Protein AF-A0A7C3JVC1-F1 (afdb_monomer_lite)

pLDDT: mean 90.45, std 12.88, range [43.44, 98.56]

Foldseek 3Di:
DDDDDPPDDDPDDDDAAQKDFFADPQDTPGIGGADDFDSQVNNQVRLVVSVVVVRAHPVHSCPPPAAACQPNNDDPRHDHADDQHDDPNHTPHHGDPDPDD

Structure (mmCIF, N/CA/C/O backbone):
data_AF-A0A7C3JVC1-F1
#
_entry.id   AF-A0A7C3JVC1-F1
#
loop_
_atom_site.group_PDB
_atom_site.id
_atom_site.type_symbol
_atom_site.label_atom_id
_atom_site.label_alt_id
_atom_site.label_comp_id
_atom_site.label_asym_id
_atom_site.label_entity_id
_atom_site.label_seq_id
_atom_site.pdbx_PDB_ins_code
_atom_site.Cartn_x
_atom_site.Cartn_y
_atom_site.Cartn_z
_atom_site.occupancy
_atom_site.B_iso_or_equiv
_atom_site.auth_seq_id
_atom_site.auth_comp_id
_atom_site.auth_asym_id
_atom_site.auth_atom_id
_atom_site.pdbx_PDB_model_num
ATOM 1 N N . GLN A 1 1 ? 13.164 5.601 32.557 1.00 43.44 1 GLN A N 1
ATOM 2 C CA . GLN A 1 1 ? 12.833 6.974 32.122 1.00 43.44 1 GLN A CA 1
ATOM 3 C C . GLN A 1 1 ? 12.512 6.946 30.636 1.00 43.44 1 GLN A C 1
ATOM 5 O O . GLN A 1 1 ? 13.400 6.563 29.885 1.00 43.44 1 GLN A O 1
ATOM 10 N N . PRO A 1 2 ? 11.305 7.319 30.189 1.00 46.41 2 PRO A N 1
ATOM 11 C CA . PRO A 1 2 ? 11.069 7.565 28.774 1.00 46.41 2 PRO A CA 1
ATOM 12 C C . PRO A 1 2 ? 10.715 9.037 28.558 1.00 46.41 2 PRO A C 1
ATOM 14 O O . PRO A 1 2 ? 9.616 9.487 28.871 1.00 46.41 2 PRO A O 1
ATOM 17 N N . GLY A 1 3 ? 11.690 9.784 28.045 1.00 53.44 3 GLY A N 1
ATOM 18 C CA . GLY A 1 3 ? 11.474 11.114 27.499 1.00 53.44 3 GLY A CA 1
ATOM 19 C C . GLY A 1 3 ? 10.990 11.027 26.055 1.00 53.44 3 GLY A C 1
ATOM 20 O O . GLY A 1 3 ? 11.570 10.301 25.255 1.00 53.44 3 GLY A O 1
ATOM 21 N N . GLN A 1 4 ? 9.965 11.804 25.725 1.00 57.19 4 GLN A N 1
ATOM 22 C CA . GLN A 1 4 ? 9.682 12.283 24.373 1.00 57.19 4 GLN A CA 1
ATOM 23 C C . GLN A 1 4 ? 9.145 13.710 24.546 1.00 57.19 4 GLN A C 1
ATOM 25 O O . GLN A 1 4 ? 8.001 13.913 24.943 1.00 57.19 4 GLN A O 1
ATOM 30 N N . GLY A 1 5 ? 10.024 14.701 24.393 1.00 53.53 5 GLY A N 1
ATOM 31 C CA . GLY A 1 5 ? 9.678 16.115 24.529 1.00 53.53 5 GLY A CA 1
ATOM 32 C C . GLY A 1 5 ? 8.934 16.640 23.301 1.00 53.53 5 GLY A C 1
ATOM 33 O O . GLY A 1 5 ? 9.204 16.214 22.177 1.00 53.53 5 GLY A O 1
ATOM 34 N N . LEU A 1 6 ? 8.029 17.596 23.526 1.00 55.72 6 LEU A N 1
ATOM 35 C CA . LEU A 1 6 ? 7.423 18.433 22.486 1.00 55.72 6 LEU A CA 1
ATOM 36 C C . LEU A 1 6 ? 8.509 18.979 21.541 1.00 55.72 6 LEU A C 1
ATOM 38 O O . LEU A 1 6 ? 9.492 19.561 21.997 1.00 55.72 6 LEU A O 1
ATOM 42 N N . GLY A 1 7 ? 8.333 18.786 20.231 1.00 62.91 7 G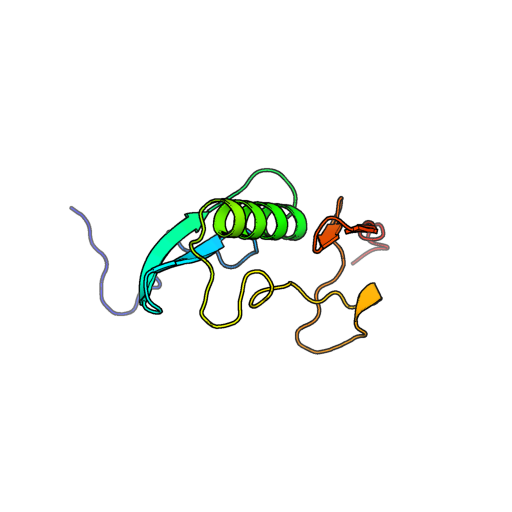LY A N 1
ATOM 43 C CA . GLY A 1 7 ? 9.258 19.285 19.204 1.00 62.91 7 GLY A CA 1
ATOM 44 C C . GLY A 1 7 ? 10.294 18.279 18.686 1.00 62.91 7 GLY A C 1
ATOM 45 O O . GLY A 1 7 ? 11.183 18.673 17.935 1.00 62.91 7 GLY A O 1
ATOM 46 N N . LYS A 1 8 ? 10.198 16.990 19.038 1.00 68.94 8 LYS A N 1
ATOM 47 C CA . LYS A 1 8 ? 10.962 15.918 18.376 1.00 68.94 8 LYS A CA 1
ATOM 48 C C . LYS A 1 8 ? 10.031 15.013 17.579 1.00 68.94 8 LYS A C 1
ATOM 50 O O . LYS A 1 8 ? 8.946 14.691 18.054 1.00 68.94 8 LYS A O 1
ATOM 55 N N . ILE A 1 9 ? 10.460 14.602 16.382 1.00 67.38 9 ILE A N 1
ATOM 56 C CA . ILE A 1 9 ? 9.775 13.535 15.645 1.00 67.38 9 ILE A CA 1
ATOM 57 C C . ILE A 1 9 ? 9.893 12.274 16.511 1.00 67.38 9 ILE A C 1
ATOM 59 O O . ILE A 1 9 ? 11.022 11.873 16.815 1.00 67.38 9 ILE A O 1
ATOM 63 N N . PRO A 1 10 ? 8.777 11.674 16.953 1.00 67.00 10 PRO A N 1
ATOM 64 C CA . PRO A 1 10 ? 8.841 10.422 17.683 1.00 67.00 10 PRO A CA 1
ATOM 65 C C . PRO A 1 10 ? 9.494 9.364 16.787 1.00 67.00 10 PRO A C 1
ATOM 67 O O . PRO A 1 10 ? 9.097 9.173 15.638 1.00 67.00 10 PRO A O 1
ATOM 70 N N . GLY A 1 11 ? 10.529 8.698 17.303 1.00 78.38 11 GLY A N 1
ATOM 71 C CA . GLY A 1 11 ? 11.099 7.525 16.642 1.00 78.38 11 GLY A CA 1
ATOM 72 C C . GLY A 1 11 ? 10.072 6.389 16.545 1.00 78.38 11 GLY A C 1
ATOM 73 O O . GLY A 1 11 ? 9.074 6.386 17.264 1.00 78.38 11 GLY A O 1
ATOM 74 N N . GLY A 1 12 ? 10.330 5.410 15.674 1.00 79.69 12 GLY A N 1
ATOM 75 C CA . GLY A 1 12 ? 9.451 4.244 15.500 1.00 79.69 12 GLY A CA 1
ATOM 76 C C . GLY A 1 12 ? 8.357 4.408 14.440 1.00 79.69 12 GLY A C 1
ATOM 77 O O . GLY A 1 12 ? 7.420 3.617 14.416 1.00 79.69 12 GLY A O 1
ATOM 78 N N . LEU A 1 13 ? 8.475 5.411 13.565 1.00 86.56 13 LEU A N 1
ATOM 79 C CA . LEU A 1 13 ? 7.635 5.562 12.377 1.00 86.56 13 LEU A CA 1
ATOM 80 C C . LEU A 1 13 ? 8.349 5.013 11.141 1.00 86.56 13 LEU A C 1
ATOM 82 O O . LEU A 1 13 ? 9.551 5.213 10.971 1.00 86.56 13 LEU A O 1
ATOM 86 N N . ILE A 1 14 ? 7.581 4.366 10.271 1.00 88.94 14 ILE A N 1
ATOM 87 C CA . ILE A 1 14 ? 8.011 3.843 8.976 1.00 88.94 14 ILE A CA 1
ATOM 88 C C . ILE A 1 14 ? 7.055 4.403 7.922 1.00 88.94 14 ILE A C 1
ATOM 90 O O . ILE A 1 14 ? 5.843 4.381 8.125 1.00 88.94 14 ILE A O 1
ATOM 94 N N . PHE A 1 15 ? 7.601 4.942 6.829 1.00 87.69 15 PHE A N 1
ATOM 95 C CA . PHE A 1 15 ? 6.835 5.702 5.828 1.00 87.69 15 PHE A CA 1
ATOM 96 C C . PHE A 1 15 ? 6.736 5.014 4.460 1.00 87.69 15 PHE A C 1
ATOM 98 O O . PHE A 1 15 ? 6.132 5.564 3.545 1.00 87.69 15 PHE A O 1
ATOM 105 N N . PHE A 1 16 ? 7.338 3.835 4.309 1.00 91.19 16 PHE A N 1
ATOM 106 C CA . PHE A 1 16 ? 7.211 3.015 3.107 1.00 91.19 16 PHE A CA 1
ATOM 107 C C . PHE A 1 16 ? 6.095 1.969 3.262 1.00 91.19 16 PHE A C 1
ATOM 109 O O . PHE A 1 16 ? 5.583 1.758 4.362 1.00 91.19 16 PHE A O 1
ATOM 116 N N . GLY A 1 17 ? 5.690 1.367 2.138 1.00 91.00 17 GLY A N 1
ATOM 117 C CA . GLY A 1 17 ? 4.575 0.416 2.059 1.00 91.00 17 GLY A CA 1
ATOM 118 C C . GLY A 1 17 ? 4.699 -0.780 3.010 1.00 91.00 17 GLY A C 1
ATOM 119 O O . GLY A 1 17 ? 5.799 -1.147 3.415 1.00 91.00 17 GLY A O 1
ATOM 120 N N . GLY A 1 18 ? 3.551 -1.367 3.367 1.00 96.19 18 GLY A N 1
ATOM 121 C CA . GLY A 1 18 ? 3.450 -2.506 4.293 1.00 96.19 18 GLY A CA 1
ATOM 122 C C . GLY A 1 18 ? 2.575 -2.255 5.523 1.00 96.19 18 GLY A C 1
ATOM 123 O O . GLY A 1 18 ? 2.191 -3.200 6.207 1.00 96.19 18 GLY A O 1
ATOM 124 N N . GLY A 1 19 ? 2.216 -1.000 5.804 1.00 97.56 19 GLY A N 1
ATOM 125 C CA . GLY A 1 19 ? 1.295 -0.636 6.882 1.00 97.56 19 GLY A CA 1
ATOM 126 C C . GLY A 1 19 ? -0.098 -0.285 6.363 1.00 97.56 19 GLY A C 1
ATOM 127 O O . GLY A 1 19 ? -0.229 0.619 5.542 1.00 97.56 19 GLY A O 1
ATOM 128 N N . VAL A 1 20 ? -1.143 -0.935 6.887 1.00 97.88 20 VAL A N 1
ATOM 129 C CA . VAL A 1 20 ? -2.543 -0.616 6.559 1.00 97.88 20 VAL A CA 1
ATOM 130 C C . VAL A 1 20 ? -3.403 -0.399 7.813 1.00 97.88 20 VAL A C 1
ATOM 132 O O . VAL A 1 20 ? -3.293 -1.148 8.790 1.00 97.88 20 VAL A O 1
ATOM 135 N N . PRO A 1 21 ? -4.294 0.609 7.816 1.00 97.69 21 PRO A N 1
ATOM 136 C CA . PRO A 1 21 ? -5.275 0.794 8.882 1.00 97.69 21 PRO A CA 1
ATOM 137 C C . PRO A 1 21 ? -6.372 -0.279 8.840 1.00 97.69 21 PRO A C 1
ATOM 139 O O . PRO A 1 21 ? -6.862 -0.645 7.770 1.00 97.69 21 PRO A O 1
ATOM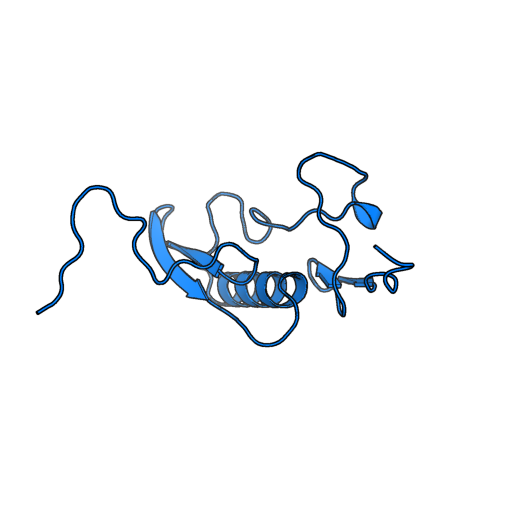 142 N N . LEU A 1 22 ? -6.792 -0.745 10.018 1.00 98.56 22 LEU A N 1
ATOM 143 C CA . LEU A 1 22 ? -7.911 -1.674 10.188 1.00 98.56 22 LEU A CA 1
ATOM 144 C C . LEU A 1 22 ? -9.172 -0.902 10.572 1.00 98.56 22 LEU A C 1
ATOM 146 O O . LEU A 1 22 ? -9.154 -0.138 11.541 1.00 98.56 22 LEU A O 1
ATOM 150 N N . TYR A 1 23 ? -10.274 -1.131 9.860 1.00 98.44 23 TYR A N 1
ATOM 151 C CA . TYR A 1 23 ? -11.545 -0.449 10.098 1.00 98.44 23 TYR A CA 1
ATOM 152 C C . TYR A 1 23 ? -12.641 -1.401 10.555 1.00 98.44 23 TYR A C 1
ATOM 154 O O . TYR A 1 23 ? -12.834 -2.470 9.988 1.00 98.44 23 TYR A O 1
ATOM 162 N N . LYS A 1 24 ? -13.438 -0.966 11.529 1.00 97.62 24 LYS A N 1
ATOM 163 C CA . LYS A 1 24 ? -14.679 -1.629 11.934 1.00 97.62 24 LYS A CA 1
ATOM 164 C C . LYS A 1 24 ? -15.780 -0.587 12.044 1.00 97.62 24 LYS A C 1
ATOM 166 O O . LYS A 1 24 ? -15.610 0.423 12.725 1.00 97.62 24 LYS A O 1
ATOM 171 N N . ASN A 1 25 ? -16.907 -0.818 11.372 1.00 96.00 25 ASN A N 1
ATOM 172 C CA . ASN A 1 25 ? -18.037 0.120 11.334 1.00 96.00 25 ASN A CA 1
ATOM 173 C C . ASN A 1 25 ? -17.610 1.552 10.937 1.00 96.00 25 ASN A C 1
ATOM 175 O O . ASN A 1 25 ? -18.017 2.528 11.565 1.00 96.00 25 ASN A O 1
ATOM 179 N N . GLY A 1 26 ? -16.720 1.669 9.944 1.00 95.38 26 GLY A N 1
ATOM 180 C CA . GLY A 1 26 ? -16.210 2.953 9.447 1.00 95.38 26 GLY A CA 1
ATOM 181 C C . GLY A 1 26 ? -15.206 3.669 10.359 1.00 95.38 26 GLY A C 1
ATOM 182 O O . GLY A 1 26 ? -14.793 4.779 10.038 1.00 95.38 26 GLY A O 1
ATOM 183 N N . LYS A 1 27 ? -14.788 3.062 11.477 1.00 97.56 27 LYS A N 1
ATOM 184 C CA . LYS A 1 27 ? -13.812 3.638 12.416 1.00 97.56 27 LYS A CA 1
ATOM 185 C C . LYS A 1 27 ? -12.514 2.843 12.419 1.00 97.56 27 LYS A C 1
ATOM 187 O O . LYS A 1 27 ? -12.559 1.616 12.383 1.00 97.56 27 LYS A O 1
ATOM 192 N N . ILE A 1 28 ? -11.380 3.535 12.524 1.00 97.75 28 ILE A N 1
ATOM 193 C CA . ILE A 1 28 ? -10.069 2.900 12.707 1.00 97.75 28 ILE A CA 1
ATOM 194 C C . ILE A 1 28 ? -10.028 2.240 14.090 1.00 97.75 28 ILE A C 1
ATOM 196 O O . ILE A 1 28 ? -10.326 2.885 15.095 1.00 97.75 28 ILE A O 1
ATOM 200 N N . VAL A 1 29 ? -9.663 0.960 14.133 1.00 98.12 29 VAL A N 1
ATOM 201 C CA . VAL A 1 29 ? -9.557 0.157 15.367 1.00 98.12 29 VAL A CA 1
ATOM 202 C C . VAL A 1 29 ? -8.146 -0.370 15.631 1.00 98.12 29 VAL A C 1
ATOM 204 O O . VAL A 1 29 ? -7.901 -0.962 16.677 1.00 98.12 29 VAL A O 1
ATOM 207 N N . GLY A 1 30 ? -7.214 -0.153 14.705 1.00 97.94 30 GLY A N 1
ATOM 208 C CA . GLY A 1 30 ? -5.826 -0.585 14.822 1.00 97.94 30 GLY A CA 1
ATOM 209 C C . GLY A 1 30 ? -5.093 -0.493 13.488 1.00 97.94 30 GLY A C 1
ATOM 210 O O . GLY A 1 30 ? -5.582 0.131 12.542 1.00 97.94 30 GLY A O 1
ATOM 211 N N . GLY A 1 31 ? -3.933 -1.140 13.413 1.00 97.19 31 GLY A N 1
ATOM 212 C CA . GLY A 1 31 ? -3.133 -1.244 12.197 1.00 97.19 31 GLY A CA 1
ATOM 213 C C . GLY A 1 31 ? -2.519 -2.630 12.053 1.00 97.19 31 GLY A C 1
ATOM 214 O O . GLY A 1 31 ? -2.244 -3.302 13.048 1.00 97.19 31 GLY A O 1
ATOM 215 N N . LEU A 1 32 ? -2.317 -3.040 10.806 1.00 97.69 32 LEU A N 1
ATOM 216 C CA . LEU A 1 32 ? -1.564 -4.228 10.425 1.00 97.69 32 LEU A CA 1
ATOM 217 C C . LEU A 1 32 ? -0.294 -3.774 9.705 1.00 97.69 32 LEU A C 1
ATOM 219 O O . LEU A 1 32 ? -0.367 -2.943 8.802 1.00 97.69 32 LEU A O 1
ATOM 223 N N . GLY A 1 33 ? 0.850 -4.316 10.115 1.00 97.56 33 GLY A N 1
ATOM 224 C CA . GLY A 1 33 ? 2.137 -4.101 9.463 1.00 97.56 33 GLY A CA 1
ATOM 225 C C . GLY A 1 33 ? 2.699 -5.419 8.946 1.00 97.56 33 GLY A C 1
ATOM 226 O O . GLY A 1 33 ? 2.725 -6.404 9.684 1.00 97.56 33 GLY A O 1
ATOM 227 N N . VAL A 1 34 ? 3.151 -5.424 7.698 1.00 97.81 34 VAL A N 1
ATOM 228 C CA . VAL A 1 34 ? 3.866 -6.529 7.051 1.00 97.81 34 VAL A CA 1
ATOM 229 C C . VAL A 1 34 ? 5.236 -6.024 6.614 1.00 97.81 34 VAL A C 1
ATOM 231 O O . VAL A 1 34 ? 5.370 -4.878 6.191 1.00 97.81 34 VAL A O 1
ATOM 234 N N . SER A 1 35 ? 6.253 -6.873 6.754 1.00 97.19 35 SER A N 1
ATOM 235 C CA . SER A 1 35 ? 7.598 -6.614 6.252 1.00 97.19 35 SER A CA 1
ATOM 236 C C . SER A 1 35 ? 8.295 -7.928 5.910 1.00 97.19 35 SER A C 1
ATOM 238 O O . SER A 1 35 ? 8.180 -8.891 6.675 1.00 97.19 35 SER A O 1
ATOM 240 N N . GLY A 1 36 ? 9.025 -7.969 4.795 1.00 96.00 36 GLY A N 1
ATOM 241 C CA . GLY A 1 36 ? 9.876 -9.112 4.448 1.00 96.00 36 GLY A CA 1
ATOM 242 C C . GLY A 1 36 ? 10.265 -9.243 2.974 1.00 96.00 36 GLY A C 1
ATOM 243 O O . GLY A 1 36 ? 11.178 -10.013 2.681 1.00 96.00 36 GLY A O 1
ATOM 244 N N . ASP A 1 37 ? 9.614 -8.515 2.065 1.00 95.38 37 ASP A N 1
ATOM 245 C CA . ASP A 1 37 ? 9.963 -8.457 0.636 1.00 95.38 37 ASP A CA 1
ATOM 246 C C . ASP A 1 37 ? 10.278 -6.991 0.254 1.00 95.38 37 ASP A C 1
ATOM 248 O O . ASP A 1 37 ? 11.025 -6.305 0.955 1.00 95.38 37 ASP A O 1
ATOM 252 N N . THR A 1 38 ? 9.740 -6.489 -0.854 1.00 96.38 38 THR A N 1
ATOM 253 C CA . THR A 1 38 ? 9.776 -5.076 -1.228 1.00 96.38 38 THR A CA 1
ATOM 254 C C . THR A 1 38 ? 8.579 -4.320 -0.664 1.00 96.38 38 THR A C 1
ATOM 256 O O . THR A 1 38 ? 7.505 -4.888 -0.490 1.00 96.38 38 THR A O 1
ATOM 259 N N . SER A 1 39 ? 8.701 -3.002 -0.486 1.00 95.88 39 SER A N 1
ATOM 260 C CA . SER A 1 39 ? 7.594 -2.148 -0.021 1.00 95.88 39 SER A CA 1
ATOM 261 C C . SER A 1 39 ? 6.315 -2.294 -0.860 1.00 95.88 39 SER A C 1
ATOM 263 O O . SER A 1 39 ? 5.211 -2.156 -0.336 1.00 95.88 39 SER A O 1
ATOM 265 N N . CYS A 1 40 ? 6.452 -2.579 -2.162 1.00 96.81 40 CYS A N 1
ATOM 266 C CA . CYS A 1 40 ? 5.329 -2.868 -3.051 1.00 96.81 40 CYS A CA 1
ATOM 267 C C . CYS A 1 40 ? 4.614 -4.170 -2.660 1.00 96.81 40 CYS A C 1
ATOM 269 O O . CYS A 1 40 ? 3.393 -4.192 -2.514 1.00 96.81 40 CYS A O 1
ATOM 271 N N . ALA A 1 41 ? 5.380 -5.251 -2.488 1.00 96.94 41 ALA A N 1
ATOM 272 C CA . ALA A 1 41 ? 4.855 -6.559 -2.119 1.00 96.94 41 ALA A CA 1
ATOM 273 C C . ALA A 1 41 ? 4.315 -6.569 -0.680 1.00 96.94 41 ALA A C 1
ATOM 275 O O . ALA A 1 41 ? 3.224 -7.082 -0.445 1.00 96.94 41 ALA A O 1
ATOM 276 N N . ASP A 1 42 ? 5.019 -5.938 0.261 1.00 97.81 42 ASP A N 1
ATOM 277 C CA . ASP A 1 42 ? 4.595 -5.814 1.657 1.00 97.81 42 ASP A CA 1
ATOM 278 C C . ASP A 1 42 ? 3.234 -5.111 1.757 1.00 97.81 42 ASP A C 1
ATOM 280 O O . ASP A 1 42 ? 2.345 -5.572 2.476 1.00 97.81 42 ASP A O 1
ATOM 284 N N . HIS A 1 43 ? 3.027 -4.029 0.997 1.00 97.81 43 HIS A N 1
ATOM 285 C CA . HIS A 1 43 ? 1.741 -3.327 0.958 1.00 97.81 43 HIS A CA 1
ATOM 286 C C . HIS A 1 43 ? 0.617 -4.188 0.374 1.00 97.81 43 HIS A C 1
ATOM 288 O O . HIS A 1 43 ? -0.476 -4.253 0.940 1.00 97.81 43 HIS A O 1
ATOM 294 N N . GLU A 1 44 ? 0.892 -4.892 -0.725 1.00 97.75 44 GLU A N 1
ATOM 295 C CA . GLU A 1 44 ? -0.062 -5.807 -1.360 1.00 97.75 44 GLU A CA 1
ATOM 296 C C . GLU A 1 44 ? -0.476 -6.950 -0.417 1.00 97.75 44 GLU A C 1
ATOM 298 O O . GLU A 1 44 ? -1.659 -7.289 -0.312 1.00 97.75 44 GLU A O 1
ATOM 303 N N . VAL A 1 45 ? 0.478 -7.525 0.317 1.00 97.88 45 VAL A N 1
ATOM 304 C CA . VAL A 1 45 ? 0.209 -8.571 1.311 1.00 97.88 45 VAL A CA 1
ATOM 305 C C . VAL A 1 45 ? -0.587 -8.004 2.485 1.00 97.88 45 VAL A C 1
ATOM 307 O O . VAL A 1 45 ? -1.582 -8.609 2.892 1.00 97.88 45 VAL A O 1
ATOM 310 N N . ALA A 1 46 ? -0.205 -6.834 3.007 1.00 98.25 46 ALA A N 1
ATOM 311 C CA . ALA A 1 46 ? -0.892 -6.190 4.123 1.00 98.25 46 ALA A CA 1
ATOM 312 C C . ALA A 1 46 ? -2.366 -5.903 3.802 1.00 98.25 46 ALA A C 1
ATOM 314 O O . ALA A 1 46 ? -3.251 -6.265 4.584 1.00 98.25 46 ALA A O 1
ATOM 315 N N . LYS A 1 47 ? -2.660 -5.313 2.636 1.00 97.62 47 LYS A N 1
ATOM 316 C CA . LYS A 1 47 ? -4.049 -5.026 2.245 1.00 97.62 47 LYS A CA 1
ATOM 317 C C . LYS A 1 47 ? -4.850 -6.305 1.966 1.00 97.62 47 LYS A C 1
ATOM 319 O O . LYS A 1 47 ? -6.016 -6.368 2.346 1.00 97.62 47 LYS A O 1
ATOM 324 N N . THR A 1 48 ? -4.233 -7.339 1.383 1.00 97.75 48 THR A N 1
ATOM 325 C CA . THR A 1 48 ? -4.894 -8.633 1.124 1.00 97.75 48 THR A CA 1
ATOM 326 C C . THR A 1 48 ? -5.255 -9.331 2.435 1.00 97.75 48 THR A C 1
ATOM 328 O O . THR A 1 48 ? -6.361 -9.843 2.594 1.00 97.75 48 THR A O 1
ATOM 331 N N . ALA A 1 49 ? -4.352 -9.304 3.418 1.00 98.06 49 ALA A N 1
ATOM 332 C CA . ALA A 1 49 ? -4.620 -9.827 4.753 1.00 98.06 49 ALA A CA 1
ATOM 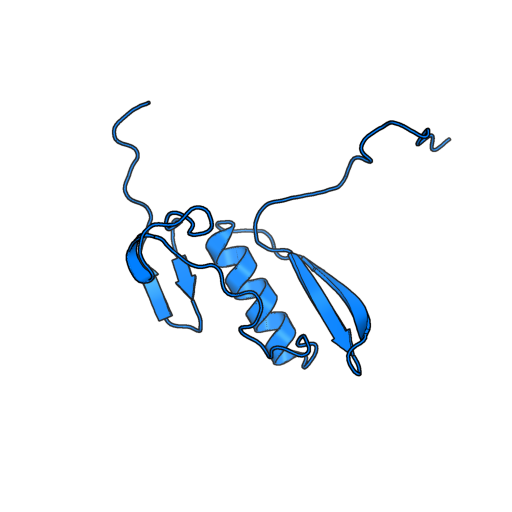333 C C . ALA A 1 49 ? -5.720 -9.027 5.475 1.00 98.06 49 ALA A C 1
ATOM 335 O O . ALA A 1 49 ? -6.601 -9.623 6.095 1.00 98.06 49 ALA A O 1
ATOM 336 N N . ARG A 1 50 ? -5.716 -7.690 5.370 1.00 98.38 50 ARG A N 1
ATOM 337 C CA . ARG A 1 50 ? -6.801 -6.840 5.896 1.00 98.38 50 ARG A CA 1
ATOM 338 C C . ARG A 1 50 ? -8.154 -7.214 5.291 1.00 98.38 50 ARG A C 1
ATOM 340 O O . ARG A 1 50 ? -9.130 -7.313 6.038 1.00 98.38 50 ARG A O 1
ATOM 347 N N . ASP A 1 51 ? -8.206 -7.398 3.974 1.00 98.25 51 ASP A N 1
ATOM 348 C CA . ASP A 1 51 ? -9.424 -7.764 3.248 1.00 98.25 51 ASP A CA 1
ATOM 349 C C . ASP A 1 51 ? -9.959 -9.127 3.697 1.00 98.25 51 ASP A C 1
ATOM 351 O O . ASP A 1 51 ? -11.118 -9.233 4.097 1.00 98.25 51 ASP A O 1
ATOM 355 N N . ALA A 1 52 ? -9.087 -10.137 3.774 1.00 98.06 52 ALA A N 1
ATOM 356 C CA . ALA A 1 52 ? -9.444 -11.474 4.253 1.00 98.06 52 ALA A CA 1
ATOM 357 C C . ALA A 1 52 ? -10.018 -11.476 5.684 1.00 98.06 52 ALA A C 1
ATOM 359 O O . ALA A 1 52 ? -10.818 -12.342 6.036 1.00 98.06 52 ALA A O 1
ATOM 360 N N . LEU A 1 53 ? -9.628 -10.502 6.511 1.00 97.69 53 LEU A N 1
ATOM 361 C CA . LEU A 1 53 ? -10.131 -10.325 7.874 1.00 97.69 53 LEU A CA 1
ATOM 362 C C . LEU A 1 53 ? -11.374 -9.415 7.965 1.00 97.69 53 LEU A C 1
ATOM 364 O O . LEU A 1 53 ? -11.917 -9.240 9.057 1.00 97.69 53 LEU A O 1
ATOM 368 N N . GLY A 1 54 ? -11.833 -8.831 6.855 1.00 97.75 54 GLY A N 1
ATOM 369 C CA . GLY A 1 54 ? -13.022 -7.977 6.802 1.00 97.75 54 GLY A CA 1
ATOM 370 C C . GLY A 1 54 ? -12.848 -6.586 7.424 1.00 97.75 54 GLY A C 1
ATOM 371 O O . GLY A 1 54 ? -13.840 -5.963 7.798 1.00 97.75 54 GLY A O 1
ATOM 372 N N . TYR A 1 55 ? -11.613 -6.082 7.541 1.00 98.38 55 TYR A N 1
ATOM 373 C CA . TYR A 1 55 ? -11.304 -4.787 8.178 1.00 98.38 55 TYR A CA 1
ATOM 374 C C . TYR A 1 55 ? -11.057 -3.648 7.175 1.00 98.38 55 TYR A C 1
ATOM 376 O O . TYR A 1 55 ? -10.232 -2.759 7.411 1.00 98.38 55 TYR A O 1
ATOM 384 N N . ASN A 1 56 ? -11.747 -3.677 6.037 1.00 98.38 56 ASN A N 1
ATOM 385 C CA . ASN A 1 56 ? -11.533 -2.730 4.945 1.00 98.38 56 ASN A CA 1
ATOM 386 C C . ASN A 1 56 ? -12.009 -1.304 5.264 1.00 98.38 56 ASN A C 1
ATOM 388 O O . ASN A 1 56 ? -13.015 -1.126 5.958 1.00 98.38 56 ASN A O 1
ATOM 392 N N . PRO A 1 57 ? -11.338 -0.277 4.709 1.00 97.44 57 PRO A N 1
ATOM 393 C CA . PRO A 1 57 ? -11.801 1.104 4.795 1.00 97.44 57 PRO A CA 1
ATOM 394 C C . PRO A 1 57 ? -13.156 1.302 4.092 1.00 97.44 57 PRO A C 1
ATOM 396 O O . PRO A 1 57 ? -13.559 0.474 3.272 1.00 97.44 57 PRO A O 1
ATOM 399 N N . PRO A 1 58 ? -13.841 2.441 4.324 1.00 95.81 58 PRO A N 1
ATOM 400 C CA . PRO A 1 58 ? -15.074 2.790 3.611 1.00 95.81 58 PRO A CA 1
ATOM 401 C C . PRO A 1 58 ? -14.963 2.768 2.075 1.00 95.81 58 PRO A C 1
ATOM 403 O O . PRO A 1 58 ? -15.965 2.557 1.403 1.00 95.81 58 PRO A O 1
ATOM 406 N N . GLY A 1 59 ? -13.759 2.956 1.519 1.00 95.81 59 GLY A N 1
ATOM 407 C CA . GLY A 1 59 ? -13.484 2.852 0.079 1.00 95.81 59 GLY A CA 1
ATOM 408 C C . GLY A 1 59 ? -13.317 1.419 -0.451 1.00 95.81 59 GLY A C 1
ATOM 409 O O . GLY A 1 59 ? -13.017 1.243 -1.628 1.00 95.81 59 GLY A O 1
ATOM 410 N N . GLY A 1 60 ? -13.489 0.399 0.394 1.00 97.00 60 GLY A N 1
ATOM 411 C CA . GLY A 1 60 ? -13.313 -1.005 0.031 1.00 97.00 60 GLY A CA 1
ATOM 412 C C . GLY A 1 60 ? -11.855 -1.486 0.089 1.00 97.00 60 GLY A C 1
ATOM 413 O O . GLY A 1 60 ? -10.963 -0.745 0.501 1.00 97.00 60 GLY A O 1
ATOM 414 N N . PRO A 1 61 ? -11.593 -2.744 -0.304 1.00 96.81 61 PRO A N 1
ATOM 415 C CA . PRO A 1 61 ? -10.276 -3.370 -0.160 1.00 96.81 61 PRO A CA 1
ATOM 416 C C . PRO A 1 61 ? -9.170 -2.745 -1.01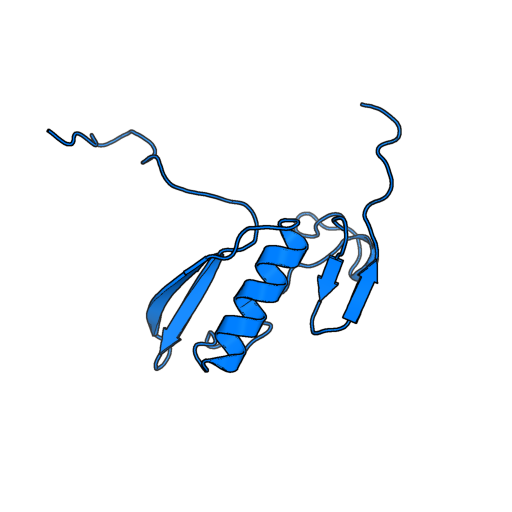4 1.00 96.81 61 PRO A C 1
ATOM 418 O O . PRO A 1 61 ? -8.002 -2.939 -0.695 1.00 96.81 61 PRO A O 1
ATOM 421 N N . LEU A 1 62 ? -9.536 -1.998 -2.059 1.00 96.88 62 LEU A N 1
ATOM 422 C CA . LEU A 1 62 ? -8.616 -1.400 -3.035 1.00 96.88 62 LEU A CA 1
ATOM 423 C C . LEU A 1 62 ? -8.367 0.097 -2.798 1.00 96.88 62 LEU A C 1
ATOM 425 O O . LEU A 1 62 ? -7.732 0.763 -3.612 1.00 96.88 62 LEU A O 1
ATOM 429 N N . ALA A 1 63 ? -8.919 0.659 -1.718 1.00 95.94 63 ALA A N 1
ATOM 430 C CA . ALA A 1 63 ? -8.904 2.102 -1.470 1.00 95.94 63 ALA A CA 1
ATOM 431 C C . ALA A 1 63 ? -7.491 2.695 -1.336 1.00 95.94 63 ALA A C 1
ATOM 433 O O . ALA A 1 63 ? -7.310 3.899 -1.496 1.00 95.94 63 ALA A O 1
ATOM 434 N N . ASP A 1 64 ? -6.516 1.857 -1.001 1.00 94.31 64 ASP A N 1
ATOM 435 C CA . ASP A 1 64 ? -5.115 2.197 -0.798 1.00 94.31 64 ASP A CA 1
ATOM 436 C C . ASP A 1 64 ? -4.191 1.488 -1.795 1.00 94.31 64 ASP A C 1
ATOM 438 O O . ASP A 1 64 ? -3.025 1.258 -1.491 1.00 94.31 64 ASP A O 1
ATOM 442 N N . ASP A 1 65 ? -4.678 1.142 -2.989 1.00 96.62 65 ASP A N 1
ATOM 443 C CA . ASP A 1 65 ? -3.830 0.600 -4.051 1.00 96.62 65 ASP A CA 1
ATOM 444 C C . ASP A 1 65 ? -2.669 1.544 -4.387 1.00 96.62 65 ASP A C 1
ATOM 446 O O . ASP A 1 65 ? -2.856 2.730 -4.673 1.00 96.62 65 ASP A O 1
ATOM 450 N N . ILE A 1 66 ? -1.453 0.990 -4.414 1.00 96.06 66 ILE A N 1
ATOM 451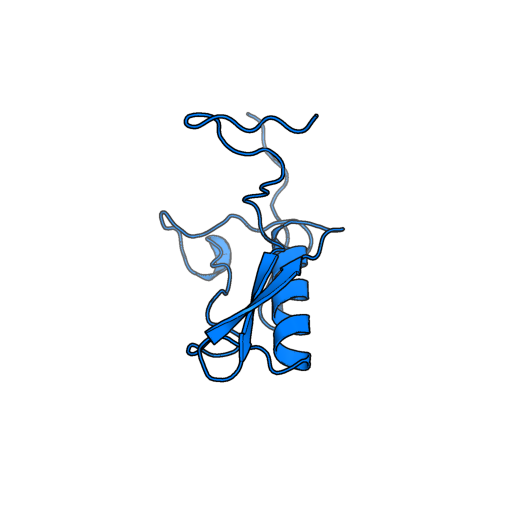 C CA . ILE A 1 66 ? -0.302 1.695 -4.970 1.00 96.06 66 ILE A CA 1
ATOM 452 C C . ILE A 1 66 ? -0.513 1.808 -6.481 1.00 96.06 66 ILE A C 1
ATOM 454 O O . ILE A 1 66 ? -0.809 0.827 -7.170 1.00 96.06 66 ILE A O 1
ATOM 458 N N . THR A 1 67 ? -0.353 3.026 -6.986 1.00 96.19 67 THR A N 1
ATOM 459 C CA . THR A 1 67 ? -0.323 3.298 -8.422 1.00 96.19 67 THR A CA 1
ATOM 460 C C . THR A 1 67 ? 1.114 3.246 -8.913 1.00 96.19 67 THR A C 1
ATOM 462 O O . THR A 1 67 ? 2.027 3.727 -8.237 1.00 96.19 67 THR A O 1
ATOM 465 N N . TYR A 1 68 ? 1.323 2.664 -10.089 1.00 95.56 68 TYR A N 1
ATOM 466 C CA . TYR A 1 68 ? 2.642 2.428 -10.663 1.00 95.56 68 TYR A CA 1
ATOM 467 C C . TYR A 1 68 ? 2.788 3.147 -11.993 1.00 95.56 68 TYR A C 1
ATOM 469 O O . TYR A 1 68 ? 1.927 3.037 -12.860 1.00 95.56 68 TYR A O 1
ATOM 477 N N . SER A 1 69 ? 3.901 3.846 -12.193 1.00 94.25 69 SER A N 1
ATOM 478 C CA . SER A 1 69 ? 4.106 4.696 -13.373 1.00 94.25 69 SER A CA 1
ATOM 479 C C . SER A 1 69 ? 4.070 3.913 -14.688 1.00 94.25 69 SER A C 1
ATOM 481 O O . SER A 1 69 ? 3.579 4.422 -15.695 1.00 94.25 69 SER A O 1
ATOM 483 N N . SER A 1 70 ? 4.527 2.659 -14.676 1.00 91.50 70 SER A N 1
ATOM 484 C CA . SER A 1 70 ? 4.500 1.759 -15.833 1.00 91.50 70 SER A CA 1
ATOM 485 C C . SER A 1 70 ? 3.110 1.199 -16.161 1.00 91.50 70 SER A C 1
ATOM 487 O O . SER A 1 70 ? 2.888 0.800 -17.302 1.00 91.50 70 SER A O 1
ATOM 489 N N . ALA A 1 71 ? 2.187 1.162 -15.194 1.00 93.50 71 ALA A N 1
ATOM 490 C CA . ALA A 1 71 ? 0.848 0.590 -15.355 1.00 93.50 71 ALA A CA 1
ATOM 491 C C . ALA A 1 71 ? -0.251 1.659 -15.470 1.00 93.50 71 ALA A C 1
ATOM 493 O O . ALA A 1 71 ? -1.190 1.495 -16.243 1.00 93.50 71 ALA A O 1
ATOM 494 N N . ASP A 1 72 ? -0.123 2.751 -14.718 1.00 95.62 72 ASP A N 1
ATOM 495 C CA . ASP A 1 72 ? -1.154 3.779 -14.542 1.00 95.62 72 ASP A CA 1
ATOM 496 C C . ASP A 1 72 ? -0.754 5.138 -15.160 1.00 95.62 72 ASP A C 1
ATOM 498 O O . ASP A 1 72 ? -1.550 6.076 -15.176 1.00 95.62 72 ASP A O 1
ATOM 502 N N . GLY A 1 73 ? 0.463 5.244 -15.707 1.00 95.25 73 GLY A N 1
ATOM 503 C CA . GLY A 1 73 ? 1.028 6.476 -16.262 1.00 95.25 73 GLY A CA 1
ATOM 504 C C . GLY A 1 73 ? 1.788 7.305 -15.225 1.00 95.25 73 GLY A C 1
ATOM 505 O O . GLY A 1 73 ? 1.577 7.184 -14.023 1.00 95.25 73 GLY A O 1
ATOM 506 N N . ALA A 1 74 ? 2.712 8.151 -15.682 1.00 94.44 74 ALA A N 1
ATOM 507 C CA . ALA A 1 74 ? 3.539 8.959 -14.791 1.00 94.44 74 ALA A CA 1
ATOM 508 C C . ALA A 1 74 ? 2.736 10.085 -14.114 1.00 94.44 74 ALA A C 1
ATOM 510 O O . ALA A 1 74 ? 2.052 10.868 -14.774 1.00 94.44 74 ALA A O 1
ATOM 511 N N . SER A 1 75 ? 2.878 10.208 -12.794 1.00 94.88 75 SER A N 1
ATOM 512 C CA . SER A 1 75 ? 2.348 11.313 -11.994 1.00 94.88 75 SER A CA 1
ATOM 513 C C . SER A 1 75 ? 3.229 11.585 -10.770 1.00 94.88 75 SER A C 1
ATOM 515 O O . SER A 1 75 ? 4.146 10.824 -10.468 1.00 94.88 75 SER A O 1
ATOM 517 N N . ALA A 1 76 ? 2.909 12.641 -10.018 1.00 94.75 76 ALA A N 1
ATOM 518 C CA . ALA A 1 76 ? 3.565 12.937 -8.742 1.00 94.75 76 ALA A CA 1
ATOM 519 C C . ALA A 1 76 ? 3.304 11.885 -7.640 1.00 94.75 76 ALA A C 1
ATOM 521 O O . ALA A 1 76 ? 3.952 11.933 -6.599 1.00 94.75 76 ALA A O 1
ATOM 522 N N . PHE A 1 77 ? 2.357 10.963 -7.848 1.00 92.25 77 PHE A N 1
ATOM 523 C CA . PHE A 1 77 ? 1.930 9.975 -6.848 1.00 92.25 77 PHE A CA 1
ATOM 524 C C . PHE A 1 77 ? 2.200 8.523 -7.265 1.00 92.25 77 PHE A C 1
ATOM 526 O O . PHE A 1 77 ? 2.145 7.619 -6.428 1.00 92.25 77 PHE A O 1
ATOM 533 N N . THR A 1 78 ? 2.497 8.285 -8.544 1.00 95.44 78 THR A N 1
ATOM 534 C CA . THR A 1 78 ? 2.794 6.944 -9.052 1.00 95.44 78 THR A CA 1
ATOM 535 C C . THR A 1 78 ? 4.205 6.526 -8.676 1.00 95.44 78 THR A C 1
ATOM 537 O O . THR A 1 78 ? 5.154 7.281 -8.886 1.00 95.44 78 THR A O 1
ATOM 540 N N . HIS A 1 79 ? 4.347 5.303 -8.186 1.00 93.56 79 HIS A N 1
ATOM 541 C CA . HIS A 1 79 ? 5.621 4.720 -7.796 1.00 93.56 79 HIS A CA 1
ATOM 542 C C . HIS A 1 79 ? 6.289 4.007 -8.982 1.00 93.56 79 HIS A C 1
ATOM 544 O O . HIS A 1 79 ? 5.596 3.547 -9.897 1.00 93.56 79 HIS A O 1
ATOM 550 N N . PRO A 1 80 ? 7.625 3.874 -8.997 1.00 93.75 80 PRO A N 1
ATOM 551 C CA . PRO A 1 80 ? 8.257 2.850 -9.818 1.00 93.75 80 PRO A CA 1
ATOM 552 C C . PRO A 1 80 ? 7.776 1.459 -9.375 1.00 93.75 80 PRO A C 1
ATOM 554 O O . PRO A 1 80 ? 7.295 1.277 -8.253 1.00 93.75 80 PRO A O 1
ATOM 557 N N . LEU A 1 81 ? 7.900 0.468 -10.260 1.00 94.88 81 LEU A N 1
ATOM 558 C CA . LEU A 1 81 ? 7.778 -0.924 -9.829 1.00 94.88 81 LEU A CA 1
ATOM 559 C C . LEU A 1 81 ? 8.885 -1.229 -8.813 1.00 94.88 81 LEU A C 1
ATOM 561 O O . LEU A 1 81 ? 9.959 -0.654 -8.900 1.00 94.88 81 LEU A O 1
ATOM 565 N N . CYS A 1 82 ? 8.634 -2.165 -7.908 1.00 94.81 82 CYS A N 1
ATOM 566 C CA . CYS A 1 82 ? 9.656 -2.872 -7.146 1.00 94.81 82 CYS A CA 1
ATOM 567 C C . CYS A 1 82 ? 9.946 -4.247 -7.779 1.00 94.81 82 CYS A C 1
ATOM 569 O O . CYS A 1 82 ? 9.222 -4.715 -8.666 1.00 94.81 82 CYS A O 1
ATOM 571 N N . ILE A 1 83 ? 10.952 -4.959 -7.270 1.00 94.25 83 ILE A N 1
ATOM 572 C CA . ILE A 1 83 ? 11.058 -6.412 -7.478 1.00 94.25 83 ILE A CA 1
ATOM 573 C C . ILE A 1 83 ? 9.794 -7.096 -6.919 1.00 94.25 83 ILE A C 1
ATOM 575 O O . ILE A 1 83 ? 9.317 -6.750 -5.839 1.00 94.25 83 ILE A O 1
ATOM 579 N N . ASN A 1 84 ? 9.249 -8.055 -7.668 1.00 91.88 84 ASN A N 1
ATOM 580 C CA . ASN A 1 84 ? 8.039 -8.822 -7.364 1.00 91.88 84 ASN A CA 1
ATOM 581 C C . ASN A 1 84 ? 6.763 -7.978 -7.199 1.00 91.88 84 ASN A C 1
ATOM 583 O O . ASN A 1 84 ? 5.900 -8.304 -6.382 1.00 91.88 84 ASN A O 1
ATOM 587 N N . THR A 1 85 ? 6.591 -6.916 -7.992 1.00 96.25 85 THR A N 1
ATOM 588 C CA . THR A 1 85 ? 5.399 -6.065 -7.871 1.00 96.25 85 THR A CA 1
ATOM 589 C C . THR A 1 85 ? 4.131 -6.807 -8.283 1.00 96.25 85 THR A C 1
ATOM 591 O O . THR A 1 85 ? 4.000 -7.309 -9.407 1.00 96.25 85 THR A O 1
ATOM 594 N N . ARG A 1 86 ? 3.155 -6.814 -7.373 1.00 95.69 86 ARG A N 1
ATOM 595 C CA . ARG A 1 86 ? 1.806 -7.332 -7.591 1.00 95.69 86 ARG A CA 1
ATOM 596 C C . ARG A 1 86 ? 0.771 -6.295 -7.177 1.00 95.69 86 ARG A C 1
ATOM 598 O O . ARG A 1 86 ? 1.003 -5.535 -6.245 1.00 95.69 86 ARG A O 1
ATOM 605 N N . ARG A 1 87 ? -0.367 -6.294 -7.869 1.00 96.69 87 ARG A N 1
ATOM 606 C CA . ARG A 1 87 ? -1.556 -5.520 -7.508 1.00 96.69 87 ARG A CA 1
ATOM 607 C C . ARG A 1 87 ? -2.800 -6.356 -7.764 1.00 96.69 87 ARG A C 1
ATOM 609 O O . ARG A 1 87 ? -3.045 -6.763 -8.898 1.00 96.69 87 ARG A O 1
ATOM 616 N N . ASN A 1 88 ? -3.598 -6.586 -6.731 1.00 96.12 88 ASN A N 1
ATOM 617 C CA . ASN A 1 88 ? -4.879 -7.297 -6.784 1.00 96.12 88 ASN A CA 1
ATOM 618 C C . ASN A 1 88 ? -4.731 -8.708 -7.365 1.00 96.12 88 ASN A C 1
ATOM 620 O O . ASN A 1 88 ? -5.486 -9.129 -8.239 1.00 96.12 88 ASN A O 1
ATOM 624 N N . GLY A 1 89 ? -3.686 -9.417 -6.931 1.00 92.94 89 GLY A N 1
ATOM 625 C CA . GLY A 1 89 ? -3.335 -10.755 -7.421 1.00 92.94 89 GLY A CA 1
ATOM 626 C C . GLY A 1 89 ? -2.640 -10.795 -8.791 1.00 92.94 89 GLY A C 1
ATOM 627 O O . GLY A 1 89 ? -2.013 -11.808 -9.115 1.00 92.94 89 GLY A O 1
ATOM 628 N N . ALA A 1 90 ? -2.662 -9.709 -9.570 1.00 95.44 90 ALA A N 1
ATOM 629 C CA . ALA A 1 90 ? -1.972 -9.621 -10.854 1.00 95.44 90 ALA A CA 1
ATOM 630 C C . ALA A 1 90 ? -0.496 -9.235 -10.678 1.00 95.44 90 ALA A C 1
ATOM 632 O O . ALA A 1 90 ? -0.165 -8.333 -9.909 1.00 95.44 90 ALA A O 1
ATOM 633 N N . ALA A 1 91 ? 0.399 -9.905 -11.407 1.00 95.44 91 ALA A N 1
ATOM 634 C CA . ALA A 1 91 ? 1.806 -9.517 -11.477 1.00 95.44 91 ALA A CA 1
ATOM 635 C C . ALA A 1 91 ? 1.973 -8.339 -12.445 1.00 95.44 91 ALA A C 1
ATOM 637 O O . ALA A 1 91 ? 1.569 -8.437 -13.602 1.00 95.44 91 ALA A O 1
ATOM 638 N N . LEU A 1 92 ? 2.573 -7.245 -11.970 1.00 95.06 92 LEU A N 1
ATOM 639 C CA . LEU A 1 92 ? 2.854 -6.054 -12.783 1.00 95.06 92 LEU A CA 1
ATOM 640 C C . LEU A 1 92 ? 4.286 -6.039 -13.329 1.00 95.06 92 LEU A C 1
ATOM 642 O O . LEU A 1 92 ? 4.568 -5.340 -14.297 1.00 95.06 92 LEU A O 1
ATOM 646 N N . GLY A 1 93 ? 5.176 -6.836 -12.737 1.00 92.75 93 GLY A N 1
ATOM 647 C CA . GLY A 1 93 ? 6.555 -6.998 -13.179 1.00 92.75 93 GLY A CA 1
ATOM 648 C C . GLY A 1 93 ? 7.562 -6.570 -12.121 1.00 92.75 93 GLY A C 1
ATOM 649 O O . GLY A 1 93 ? 7.252 -6.512 -10.930 1.00 92.75 93 GLY A O 1
ATOM 650 N N . ASN A 1 94 ? 8.779 -6.296 -12.581 1.00 93.88 94 ASN A N 1
ATOM 651 C CA . ASN A 1 94 ? 9.914 -5.944 -11.741 1.00 93.88 94 ASN A CA 1
ATOM 652 C C . ASN A 1 94 ? 10.454 -4.569 -12.120 1.00 93.88 94 ASN A C 1
ATOM 654 O O . ASN A 1 94 ? 10.396 -4.176 -13.288 1.00 93.88 94 ASN A O 1
ATOM 658 N N . GLU A 1 95 ? 11.025 -3.879 -11.137 1.00 90.06 95 GLU A N 1
ATOM 659 C CA . GLU A 1 95 ? 11.861 -2.711 -11.396 1.00 90.06 95 GLU A CA 1
ATOM 660 C C . GLU A 1 95 ? 13.009 -3.073 -12.345 1.00 90.06 95 GLU A C 1
ATOM 662 O O . GLU A 1 95 ? 13.599 -4.155 -12.246 1.00 90.06 95 GLU A O 1
ATOM 667 N N . LEU A 1 96 ? 13.324 -2.170 -13.276 1.00 86.19 96 LEU A N 1
ATOM 668 C CA . LEU A 1 96 ? 14.504 -2.322 -14.117 1.00 86.19 96 LEU A CA 1
ATOM 669 C C . LEU A 1 96 ? 15.767 -2.095 -13.274 1.00 86.19 96 LEU A C 1
ATOM 671 O O . LEU A 1 96 ? 15.758 -1.238 -12.389 1.00 86.19 96 LEU A O 1
ATOM 675 N N . PRO A 1 97 ? 16.873 -2.805 -13.556 1.00 84.56 97 PRO A N 1
ATOM 676 C CA . PRO A 1 97 ? 18.145 -2.517 -12.912 1.00 84.56 97 PRO A CA 1
ATOM 677 C C . PRO A 1 97 ? 18.528 -1.044 -13.081 1.00 84.56 97 PRO A C 1
ATOM 679 O O . PRO A 1 97 ? 18.399 -0.487 -14.174 1.00 84.56 97 PRO A O 1
ATOM 682 N N . ALA A 1 98 ? 19.033 -0.427 -12.012 1.00 78.94 98 ALA A N 1
ATOM 683 C CA . ALA A 1 98 ? 19.546 0.933 -12.080 1.00 78.94 98 ALA A CA 1
ATOM 684 C C . ALA A 1 98 ? 20.686 1.018 -13.111 1.00 78.94 98 ALA A C 1
ATOM 686 O O . ALA A 1 98 ? 21.618 0.212 -13.089 1.00 78.94 98 ALA A O 1
ATOM 687 N N . ALA A 1 99 ? 20.621 2.007 -14.004 1.00 79.81 99 ALA A N 1
ATOM 688 C CA . ALA A 1 99 ? 21.618 2.220 -15.057 1.00 79.81 99 ALA A CA 1
ATOM 689 C C . ALA A 1 99 ? 22.765 3.168 -14.638 1.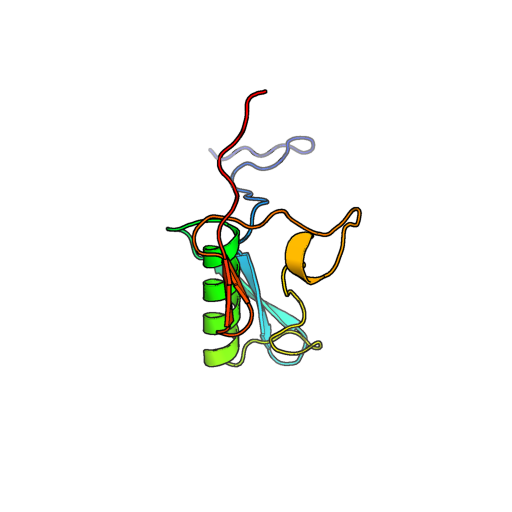00 79.81 99 ALA A C 1
ATOM 691 O O . ALA A 1 99 ? 23.545 3.603 -15.481 1.00 79.81 99 ALA A O 1
ATOM 692 N N . GLY A 1 100 ? 22.871 3.483 -13.345 1.00 76.00 100 GLY A N 1
ATOM 693 C CA . GLY A 1 100 ? 23.796 4.473 -12.792 1.00 76.00 100 GLY A CA 1
ATOM 694 C C . GLY A 1 100 ? 23.081 5.455 -11.865 1.00 76.00 100 GLY A C 1
ATOM 695 O O . GLY A 1 100 ? 21.857 5.403 -11.740 1.00 76.00 100 GLY A O 1
ATOM 696 N N . TYR A 1 101 ? 23.865 6.309 -11.206 1.00 49.88 101 TYR A N 1
ATOM 697 C CA . TYR A 1 101 ? 23.383 7.469 -10.450 1.00 49.88 101 TYR A CA 1
ATOM 698 C C . TYR A 1 101 ? 23.486 8.732 -11.305 1.00 49.88 101 TYR A C 1
ATOM 700 O O . TYR A 1 101 ? 24.440 8.795 -12.117 1.00 49.88 101 TYR A O 1
#

Sequence (101 aa):
QPGQGLGKIPGGLIFFGGGVPLYKNGKIVGGLGVSGDTSCADHEVAKTARDALGYNPPGGPLADDITYSSADGASAFTHPLCINTRRNGAALGNELPAAGY

Secondary structure (DSSP, 8-state):
-----TTSPPS----SSSEEEEEETTEEEEEEE--SS-HHHHHHHHHHHHHHTT---TT-TTTTPPPBHHHH---SSPBPPPTTEEETTEEEE-PPPP---

Radius of gyration: 16.14 Å; chains: 1; bounding box: 42×31×48 Å